Protein AF-A0A644XAU0-F1 (afdb_monomer_lite)

Radius of gyration: 16.45 Å; chains: 1; bounding box: 38×26×41 Å

pLDDT: mean 95.56, std 4.12, range [70.0, 98.44]

Structure (mmCIF, N/CA/C/O backbone):
data_AF-A0A644XAU0-F1
#
_entry.id   AF-A0A644XAU0-F1
#
loop_
_atom_site.group_PDB
_atom_site.id
_atom_site.type_symbol
_atom_site.label_atom_id
_atom_site.label_alt_id
_atom_site.label_comp_id
_atom_site.label_asym_id
_atom_site.label_entity_id
_atom_site.label_seq_id
_atom_site.pdbx_PDB_ins_code
_atom_site.Cartn_x
_atom_site.Cartn_y
_atom_site.Cartn_z
_atom_site.occupancy
_atom_site.B_iso_or_equiv
_atom_site.auth_seq_id
_atom_site.auth_comp_id
_atom_site.auth_asym_id
_atom_site.auth_atom_id
_atom_site.pdbx_PDB_model_num
ATOM 1 N N . MET A 1 1 ? -11.694 3.796 1.367 1.00 84.88 1 MET A N 1
ATOM 2 C CA . MET A 1 1 ? -10.845 2.584 1.515 1.00 84.88 1 MET A CA 1
ATOM 3 C C . MET A 1 1 ? -11.004 1.968 2.896 1.00 84.88 1 MET A C 1
ATOM 5 O O . MET A 1 1 ? -11.161 0.762 2.986 1.00 84.88 1 MET A O 1
ATOM 9 N N . VAL A 1 2 ? -11.013 2.760 3.976 1.00 92.31 2 VAL A N 1
ATOM 10 C CA . VAL A 1 2 ? -11.337 2.242 5.321 1.00 92.31 2 VAL A CA 1
ATOM 11 C C . VAL A 1 2 ? -12.699 1.543 5.330 1.00 92.31 2 VAL A C 1
ATOM 13 O O . VAL A 1 2 ? -12.824 0.455 5.877 1.00 92.31 2 VAL A O 1
ATOM 16 N N . GLU A 1 3 ? -13.698 2.136 4.676 1.00 94.94 3 GLU A N 1
ATOM 17 C CA . GLU A 1 3 ? -15.055 1.591 4.575 1.00 94.94 3 GLU A CA 1
ATOM 18 C C . GLU A 1 3 ? -15.085 0.254 3.828 1.00 94.94 3 GLU A C 1
ATOM 20 O O . GLU A 1 3 ? -15.784 -0.665 4.237 1.00 94.94 3 GLU A O 1
ATOM 25 N N . GLU A 1 4 ? -14.294 0.133 2.763 1.00 93.69 4 GLU A N 1
ATOM 26 C CA . GLU A 1 4 ? -14.164 -1.089 1.967 1.00 93.69 4 GLU A CA 1
ATOM 27 C C . GLU A 1 4 ? -13.535 -2.218 2.787 1.00 93.69 4 GLU A C 1
ATOM 29 O O . GLU A 1 4 ? -14.111 -3.296 2.893 1.00 93.69 4 GLU A O 1
ATOM 34 N N . VAL A 1 5 ? -12.393 -1.961 3.434 1.00 94.38 5 VAL A N 1
ATOM 35 C CA . VAL A 1 5 ? -11.722 -2.964 4.277 1.00 94.38 5 VAL A CA 1
ATOM 36 C C . VAL A 1 5 ? -12.607 -3.366 5.455 1.00 94.38 5 VAL A C 1
ATOM 38 O O . VAL A 1 5 ? -12.667 -4.543 5.805 1.00 94.38 5 VAL A O 1
ATOM 41 N N . LYS A 1 6 ? -13.347 -2.415 6.035 1.00 94.94 6 LYS A N 1
ATOM 42 C CA . LY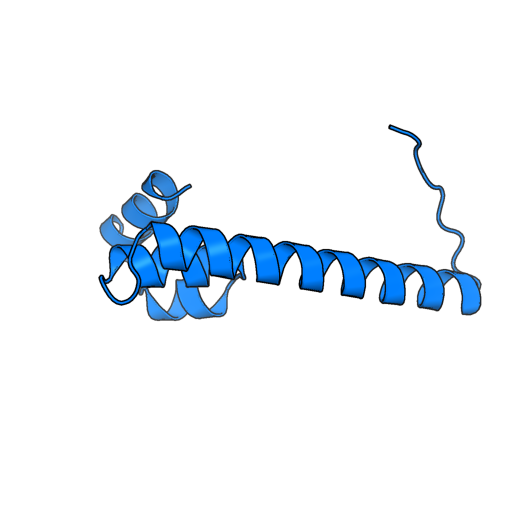S A 1 6 ? -14.317 -2.710 7.088 1.00 94.94 6 LYS A CA 1
ATOM 43 C C . LYS A 1 6 ? -15.441 -3.615 6.580 1.00 94.94 6 LYS A C 1
ATOM 45 O O . LYS A 1 6 ? -15.725 -4.615 7.224 1.00 94.94 6 LYS A O 1
ATOM 50 N N . ALA A 1 7 ? -16.016 -3.324 5.413 1.00 96.75 7 ALA A N 1
ATOM 51 C CA . ALA A 1 7 ? -17.049 -4.166 4.813 1.00 96.75 7 ALA A CA 1
ATOM 52 C C . ALA A 1 7 ? -16.547 -5.592 4.525 1.00 96.75 7 ALA A C 1
ATOM 54 O O . ALA A 1 7 ? -17.279 -6.553 4.748 1.00 96.75 7 ALA A O 1
ATOM 55 N N . LEU A 1 8 ? -15.295 -5.745 4.078 1.00 94.94 8 LEU A N 1
ATOM 56 C CA . LEU A 1 8 ? -14.673 -7.057 3.869 1.00 94.94 8 LEU A CA 1
ATOM 57 C C . LEU A 1 8 ? -14.568 -7.854 5.180 1.00 94.94 8 LEU A C 1
ATOM 59 O O . LEU A 1 8 ? -14.955 -9.024 5.217 1.00 94.94 8 LEU A O 1
ATOM 63 N N . ILE A 1 9 ? -14.112 -7.222 6.263 1.00 94.31 9 ILE A N 1
ATOM 64 C CA . ILE A 1 9 ? -14.054 -7.851 7.594 1.00 94.31 9 ILE A CA 1
ATOM 65 C C . ILE A 1 9 ? -15.464 -8.204 8.089 1.00 94.31 9 ILE A C 1
ATOM 67 O O . ILE A 1 9 ? -15.694 -9.329 8.528 1.00 94.31 9 ILE A O 1
ATOM 71 N N . ASP A 1 10 ? -16.421 -7.282 7.958 1.00 96.19 10 ASP A N 1
ATOM 72 C CA . ASP A 1 10 ? -17.815 -7.487 8.368 1.00 96.19 10 ASP A CA 1
ATOM 73 C C . ASP A 1 10 ? -18.490 -8.614 7.555 1.00 96.19 10 ASP A C 1
ATOM 75 O O . ASP A 1 10 ? -19.360 -9.316 8.068 1.00 96.19 10 ASP A O 1
ATOM 79 N N . SER A 1 11 ? -18.053 -8.848 6.309 1.00 96.44 11 SER A N 1
ATOM 80 C CA . SER A 1 11 ? -18.485 -9.983 5.477 1.00 96.44 11 SER A CA 1
ATOM 81 C C . SER A 1 11 ? -17.848 -11.333 5.848 1.00 96.44 11 SER A C 1
ATOM 83 O O . SER A 1 11 ? -18.188 -12.352 5.247 1.00 96.44 11 SER A O 1
ATOM 85 N N . GLY A 1 12 ? -16.953 -11.362 6.843 1.00 94.62 12 GLY A N 1
ATOM 86 C CA . GLY A 1 12 ? -16.356 -12.584 7.389 1.00 94.62 12 GLY A CA 1
ATOM 87 C C . GLY A 1 12 ? -14.955 -12.921 6.876 1.00 94.62 12 GLY A C 1
ATOM 88 O O . GLY A 1 12 ? -14.451 -14.002 7.180 1.00 94.62 12 GLY A O 1
ATOM 89 N N . ILE A 1 13 ? -14.304 -12.033 6.116 1.00 94.44 13 ILE A N 1
ATOM 90 C CA . ILE A 1 13 ? -12.909 -12.241 5.701 1.00 94.44 13 ILE A CA 1
ATOM 91 C C . ILE A 1 13 ? -11.993 -12.078 6.915 1.00 94.44 13 ILE A C 1
ATOM 93 O O . ILE A 1 13 ? -12.104 -11.107 7.667 1.00 94.44 13 ILE A O 1
ATOM 97 N N . ASN A 1 14 ? -11.058 -13.014 7.090 1.00 95.06 14 ASN A N 1
ATOM 98 C CA . ASN A 1 14 ? -10.111 -12.959 8.194 1.00 95.06 14 ASN A CA 1
ATOM 99 C C . ASN A 1 14 ? -9.164 -11.747 8.028 1.00 95.06 14 ASN A C 1
ATOM 101 O O . ASN A 1 14 ? -8.499 -11.626 6.995 1.00 95.06 14 ASN A O 1
ATOM 105 N N . PRO A 1 15 ? -9.052 -10.858 9.034 1.00 93.81 15 PRO A N 1
ATOM 106 C CA . PRO A 1 15 ? -8.122 -9.731 9.002 1.00 93.81 15 PRO A CA 1
ATOM 107 C C . PRO A 1 15 ? -6.662 -10.114 8.710 1.00 93.81 15 PRO A C 1
ATOM 109 O O . PRO A 1 15 ? -5.946 -9.337 8.078 1.00 93.81 15 PRO A O 1
ATOM 112 N N . ASP A 1 16 ? -6.211 -11.298 9.134 1.00 94.38 16 ASP A N 1
ATOM 113 C CA . ASP A 1 16 ? -4.839 -11.751 8.877 1.00 94.38 16 ASP A CA 1
ATOM 114 C C . ASP A 1 16 ? -4.583 -12.005 7.383 1.00 94.38 16 ASP A C 1
ATOM 116 O O . ASP A 1 16 ? -3.495 -11.703 6.883 1.00 94.38 16 ASP A O 1
ATOM 120 N N . ASP A 1 17 ? -5.602 -12.452 6.644 1.00 94.25 17 ASP A N 1
ATOM 121 C CA . ASP A 1 17 ? -5.516 -12.605 5.192 1.00 94.25 17 ASP A CA 1
ATOM 122 C C . ASP A 1 17 ? -5.362 -11.230 4.525 1.00 94.25 17 ASP A C 1
ATOM 124 O O . ASP A 1 17 ? -4.493 -11.028 3.675 1.00 94.25 17 ASP A O 1
ATOM 128 N N . LEU A 1 18 ? -6.139 -10.232 4.963 1.00 92.94 18 LEU A N 1
ATOM 129 C CA . LEU A 1 18 ? -6.044 -8.855 4.456 1.00 9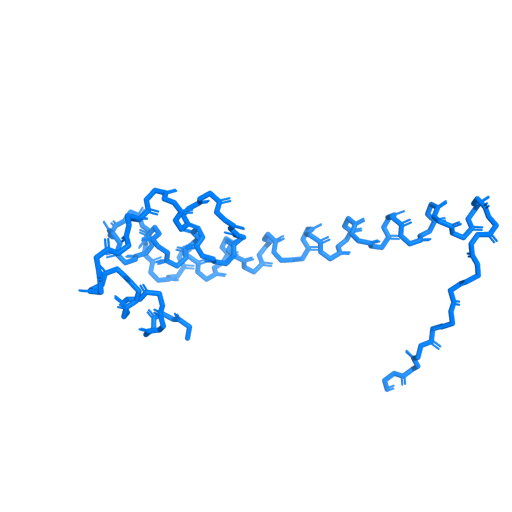2.94 18 LEU A CA 1
ATOM 130 C C . LEU A 1 18 ? -4.674 -8.228 4.749 1.00 92.94 18 LEU A C 1
ATOM 132 O O . LEU A 1 18 ? -4.109 -7.535 3.900 1.00 92.94 18 LEU A O 1
ATOM 136 N N . ILE A 1 19 ? -4.103 -8.507 5.923 1.00 92.94 19 ILE A N 1
ATOM 137 C CA . ILE A 1 19 ? -2.746 -8.079 6.282 1.00 92.94 19 ILE A CA 1
ATOM 138 C C . ILE A 1 19 ? -1.695 -8.692 5.350 1.00 92.94 19 ILE A C 1
ATOM 140 O O . ILE A 1 19 ? -0.681 -8.046 5.064 1.00 92.94 19 ILE A O 1
ATOM 144 N N . TYR A 1 20 ? -1.926 -9.911 4.867 1.00 91.56 20 TYR A N 1
ATOM 145 C CA . TYR A 1 20 ? -1.032 -10.597 3.943 1.00 91.56 20 TYR A CA 1
ATOM 146 C C . TYR A 1 20 ? -1.147 -10.084 2.496 1.00 91.56 20 TYR A C 1
ATOM 148 O O . TYR A 1 20 ? -0.126 -9.918 1.827 1.00 91.56 20 TYR A O 1
ATOM 156 N N . TYR A 1 21 ? -2.361 -9.798 2.012 1.00 85.50 21 TYR A N 1
ATOM 157 C CA . TYR A 1 21 ? -2.6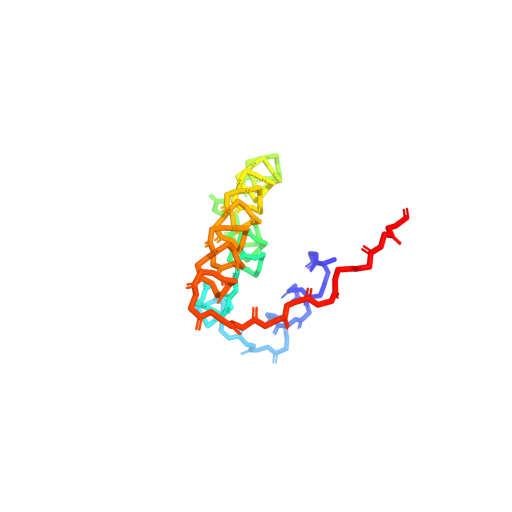20 -9.550 0.586 1.00 85.50 21 TYR A CA 1
ATOM 158 C C . TYR A 1 21 ? -2.011 -8.270 0.011 1.00 85.50 21 TYR A C 1
ATOM 160 O O . TYR A 1 21 ? -1.666 -8.239 -1.173 1.00 85.50 21 TYR A O 1
ATOM 168 N N . GLY A 1 22 ? -1.898 -7.193 0.790 1.00 87.06 22 GLY A N 1
ATOM 169 C CA . GLY A 1 22 ? -1.518 -5.914 0.200 1.00 87.06 22 GLY A CA 1
ATOM 170 C C . GLY A 1 22 ? -1.057 -4.853 1.178 1.00 87.06 22 GLY A C 1
ATOM 171 O O . GLY A 1 22 ? -1.407 -4.844 2.356 1.00 87.06 22 GLY A O 1
ATOM 172 N N . LEU A 1 23 ? -0.268 -3.920 0.642 1.00 94.19 23 LEU A N 1
ATOM 173 C CA . LEU A 1 23 ? 0.334 -2.841 1.412 1.00 94.19 23 LEU A CA 1
ATOM 174 C C . LEU A 1 23 ? -0.724 -2.002 2.134 1.00 94.19 23 LEU A C 1
ATOM 176 O O . LEU A 1 23 ? -0.657 -1.838 3.348 1.00 94.19 23 LEU A O 1
ATOM 180 N N . GLU A 1 24 ? -1.697 -1.488 1.388 1.00 95.81 24 GLU A N 1
ATOM 181 C CA . GLU A 1 24 ? -2.756 -0.639 1.931 1.00 95.81 24 GLU A CA 1
ATOM 182 C C . GLU A 1 24 ? -3.695 -1.427 2.850 1.00 95.81 24 GLU A C 1
ATOM 184 O O . GLU A 1 24 ? -3.957 -0.983 3.969 1.00 95.81 24 GLU A O 1
ATOM 189 N N . TYR A 1 25 ? -4.105 -2.635 2.439 1.00 96.25 25 TYR A N 1
ATOM 190 C CA . TYR A 1 25 ? -4.927 -3.533 3.256 1.00 96.25 25 TYR A CA 1
ATOM 191 C C . TYR A 1 25 ? -4.315 -3.785 4.629 1.00 96.25 25 TYR A C 1
ATOM 193 O O . TYR A 1 25 ? -5.017 -3.675 5.630 1.00 96.25 25 TYR A O 1
ATOM 201 N N . LYS A 1 26 ? -3.003 -4.027 4.709 1.00 96.31 26 LYS A N 1
ATOM 202 C CA . LYS A 1 26 ? -2.301 -4.187 5.984 1.00 96.31 26 LYS A CA 1
ATOM 203 C C . LYS A 1 26 ? -2.484 -2.989 6.906 1.00 96.31 26 LYS A C 1
ATOM 205 O O . LYS A 1 26 ? -2.907 -3.160 8.045 1.00 96.31 26 LYS A O 1
ATOM 210 N N . PHE A 1 27 ? -2.159 -1.784 6.448 1.00 97.88 27 PHE A N 1
ATOM 211 C CA . PHE A 1 27 ? -2.204 -0.599 7.308 1.00 97.88 27 PHE A CA 1
ATOM 212 C C . PHE A 1 27 ? -3.634 -0.236 7.713 1.00 97.88 27 PHE A C 1
ATOM 214 O O . PHE A 1 27 ? -3.882 0.059 8.882 1.00 97.88 27 PHE A O 1
ATOM 221 N N . VAL A 1 28 ? -4.580 -0.325 6.778 1.00 97.06 28 VAL A N 1
ATOM 222 C CA . VAL A 1 28 ? -5.995 -0.053 7.050 1.00 97.06 28 VAL A CA 1
ATOM 223 C C . VAL A 1 28 ? -6.586 -1.096 8.003 1.00 97.06 28 VAL A C 1
ATOM 225 O O . VAL A 1 28 ? -7.287 -0.727 8.943 1.00 97.06 28 VAL A O 1
ATOM 228 N N . THR A 1 29 ? -6.248 -2.378 7.838 1.00 97.31 29 THR A N 1
ATOM 229 C CA . THR A 1 29 ? -6.691 -3.449 8.746 1.00 97.31 29 THR A CA 1
ATOM 230 C C . THR A 1 29 ? -6.129 -3.249 10.152 1.00 97.31 29 THR A C 1
ATOM 232 O O . THR A 1 29 ? -6.867 -3.346 11.126 1.00 97.31 29 THR A O 1
ATOM 235 N N . LEU A 1 30 ? -4.845 -2.896 10.286 1.00 97.25 30 LEU A N 1
ATOM 236 C CA . LEU A 1 30 ? -4.241 -2.602 11.592 1.00 97.25 30 LEU A CA 1
ATOM 237 C C . LEU A 1 30 ? -4.923 -1.420 12.298 1.00 97.25 30 LEU A C 1
ATOM 239 O O . LEU A 1 30 ? -5.101 -1.470 13.513 1.00 97.25 30 LEU A O 1
ATOM 243 N N . TYR A 1 31 ? -5.337 -0.393 11.552 1.00 97.88 31 TYR A N 1
ATOM 244 C CA . TYR A 1 31 ? -6.143 0.704 12.091 1.00 97.88 31 TYR A CA 1
ATOM 245 C C . TYR A 1 31 ? -7.533 0.238 12.546 1.00 97.88 31 TYR A C 1
ATOM 247 O O . TYR A 1 31 ? -7.930 0.536 13.670 1.00 97.88 31 TYR A O 1
ATOM 255 N N . ILE A 1 32 ? -8.250 -0.536 11.723 1.00 96.69 32 ILE A N 1
ATOM 256 C CA . ILE A 1 32 ? -9.589 -1.052 12.064 1.00 96.69 32 ILE A CA 1
ATOM 257 C C . ILE A 1 32 ? -9.543 -1.941 13.315 1.00 96.69 32 ILE A C 1
ATOM 259 O O . ILE A 1 32 ? -10.424 -1.852 14.166 1.00 96.69 32 ILE A O 1
ATOM 263 N N . LEU A 1 33 ? -8.492 -2.750 13.466 1.00 96.12 33 LEU A N 1
ATOM 264 C CA . LEU A 1 33 ? -8.259 -3.584 14.650 1.00 96.12 33 LEU A CA 1
ATOM 265 C C . LEU A 1 33 ? -7.767 -2.793 15.879 1.00 96.12 33 LEU A C 1
ATOM 267 O O . LEU A 1 33 ? -7.449 -3.399 16.901 1.00 96.12 33 LEU A O 1
ATOM 271 N N . GLY A 1 34 ? -7.642 -1.464 15.788 1.00 96.81 34 GLY A N 1
ATOM 272 C CA . GLY A 1 34 ? -7.198 -0.600 16.886 1.00 96.81 34 GLY A CA 1
ATOM 273 C C . GLY A 1 34 ? -5.709 -0.714 17.231 1.00 96.81 34 GLY A C 1
ATOM 274 O O . GLY A 1 34 ? -5.290 -0.251 18.288 1.00 96.81 34 GLY A O 1
ATOM 275 N N . ARG A 1 35 ? -4.895 -1.327 16.361 1.00 97.69 35 ARG A N 1
ATOM 276 C CA . ARG A 1 35 ? -3.441 -1.490 16.564 1.00 97.69 35 ARG A CA 1
ATOM 277 C C . ARG A 1 35 ? -2.632 -0.267 16.130 1.00 97.69 35 ARG A C 1
ATOM 279 O O . ARG A 1 35 ? -1.469 -0.157 16.499 1.00 97.69 35 ARG A O 1
ATOM 286 N N . LEU A 1 36 ? -3.226 0.614 15.330 1.00 97.75 36 LEU A N 1
ATOM 287 C CA . LEU A 1 36 ? -2.669 1.904 14.928 1.00 97.75 36 LEU A CA 1
ATOM 288 C C . LEU A 1 36 ? -3.735 2.980 15.111 1.00 97.75 36 LEU A C 1
ATOM 290 O O . LEU A 1 36 ? -4.910 2.743 14.831 1.00 97.75 36 LEU A O 1
ATOM 294 N N . SER A 1 37 ? -3.325 4.185 15.496 1.00 98.38 37 SER A N 1
ATOM 295 C CA . SER A 1 37 ? -4.160 5.370 15.315 1.00 98.38 37 SER A CA 1
ATOM 296 C C . SER A 1 37 ? -4.319 5.701 13.826 1.00 98.38 37 SER A C 1
ATOM 298 O O . SER A 1 37 ? -3.537 5.266 12.973 1.00 98.38 37 SER A O 1
ATOM 300 N N . PHE A 1 38 ? -5.323 6.516 13.495 1.00 97.19 38 PHE A N 1
ATOM 301 C CA . PHE A 1 38 ? -5.526 6.971 12.119 1.00 97.19 38 PHE A CA 1
ATOM 302 C C . PHE A 1 38 ? -4.299 7.719 11.573 1.00 97.19 38 PHE A C 1
ATOM 304 O O . PHE A 1 38 ? -3.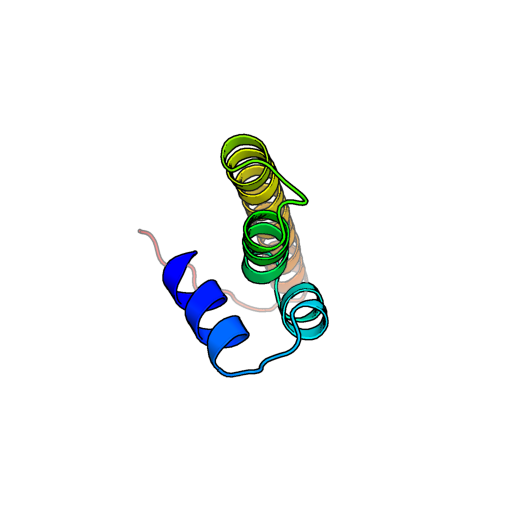905 7.518 10.425 1.00 97.19 38 PHE A O 1
ATOM 311 N N . GLU A 1 39 ? -3.671 8.562 12.397 1.00 98.12 39 GLU A N 1
ATOM 312 C CA . GLU A 1 39 ? -2.507 9.343 11.981 1.00 98.12 39 GLU A CA 1
ATOM 313 C C . GLU A 1 39 ? -1.278 8.460 11.735 1.00 98.12 39 GLU A C 1
ATOM 315 O O . GLU A 1 39 ? -0.601 8.621 10.715 1.00 98.12 39 GLU A O 1
ATOM 320 N N . GLU A 1 40 ? -1.014 7.492 12.616 1.00 98.44 40 GLU A N 1
ATOM 321 C CA . GLU A 1 40 ? 0.068 6.522 12.426 1.00 98.44 40 GLU A CA 1
ATOM 322 C C . GLU A 1 40 ? -0.152 5.689 11.166 1.00 98.44 40 GLU A C 1
ATOM 324 O O . GLU A 1 40 ? 0.761 5.568 10.350 1.00 98.44 40 GLU A O 1
ATOM 329 N N . MET A 1 41 ? -1.370 5.173 10.974 1.00 98.00 41 MET A N 1
ATOM 330 C CA . MET A 1 41 ? -1.749 4.433 9.774 1.00 98.00 41 MET A CA 1
ATOM 331 C C . MET A 1 41 ? -1.489 5.266 8.517 1.00 98.00 41 MET A C 1
ATOM 333 O O . MET A 1 41 ? -0.780 4.807 7.620 1.00 98.00 41 MET A O 1
ATOM 337 N N . ARG A 1 42 ? -1.968 6.516 8.480 1.00 97.88 42 ARG A N 1
ATOM 338 C CA . ARG A 1 42 ? -1.797 7.421 7.335 1.00 97.88 42 ARG A CA 1
ATOM 339 C C . ARG A 1 42 ? -0.320 7.698 7.038 1.00 97.88 42 ARG A C 1
ATOM 341 O O . ARG A 1 42 ? 0.101 7.610 5.885 1.00 97.88 42 ARG A O 1
ATOM 348 N N . ASN A 1 43 ? 0.471 8.038 8.055 1.00 98.31 43 ASN A N 1
ATOM 349 C CA . ASN A 1 43 ? 1.884 8.393 7.892 1.00 98.31 43 ASN A CA 1
ATOM 350 C C . ASN A 1 43 ? 2.741 7.191 7.466 1.00 98.31 43 ASN A C 1
ATOM 352 O O . ASN A 1 43 ? 3.574 7.302 6.556 1.00 98.31 43 ASN A O 1
ATOM 356 N N . GLN A 1 44 ? 2.533 6.035 8.099 1.00 98.19 44 GLN A N 1
ATOM 357 C CA . GLN A 1 44 ? 3.271 4.817 7.772 1.00 98.19 44 GLN A CA 1
ATOM 358 C C . GLN A 1 44 ? 2.896 4.303 6.382 1.00 98.19 44 GLN A C 1
ATOM 360 O O . GLN A 1 44 ? 3.789 3.967 5.600 1.00 98.19 44 GLN A O 1
ATOM 365 N N . LEU A 1 45 ? 1.605 4.323 6.036 1.00 97.75 45 LEU A N 1
ATOM 366 C CA . LEU A 1 45 ? 1.144 3.921 4.715 1.00 97.75 45 LEU A CA 1
ATOM 367 C C . LEU A 1 45 ? 1.728 4.817 3.618 1.00 97.75 45 LEU A C 1
ATOM 369 O O . LEU A 1 45 ? 2.313 4.305 2.665 1.00 97.75 45 LEU A O 1
ATOM 373 N N . ALA A 1 46 ? 1.659 6.143 3.775 1.00 98.12 46 ALA A N 1
ATOM 374 C CA . ALA A 1 46 ? 2.230 7.082 2.808 1.00 98.12 46 ALA A CA 1
ATOM 375 C C . ALA A 1 46 ? 3.734 6.841 2.598 1.00 98.12 46 ALA A C 1
ATOM 377 O O . ALA A 1 46 ? 4.221 6.779 1.467 1.00 98.12 46 ALA A O 1
ATOM 378 N N . THR A 1 47 ? 4.477 6.634 3.687 1.00 98.25 47 THR A N 1
ATOM 379 C CA . THR A 1 47 ? 5.905 6.293 3.622 1.00 98.25 47 THR A CA 1
ATOM 380 C C . THR A 1 47 ? 6.131 5.002 2.839 1.00 98.25 47 THR A C 1
ATOM 382 O O . THR A 1 47 ? 7.006 4.937 1.971 1.00 98.25 47 THR A O 1
ATOM 385 N N . ALA A 1 48 ? 5.334 3.972 3.111 1.00 97.81 48 ALA A N 1
ATOM 386 C CA . ALA A 1 48 ? 5.485 2.684 2.463 1.00 97.81 48 ALA A CA 1
ATOM 387 C C . ALA A 1 48 ? 5.110 2.726 0.969 1.00 97.81 48 ALA A C 1
ATOM 389 O O . ALA A 1 48 ? 5.791 2.083 0.166 1.00 97.81 48 ALA A O 1
ATOM 390 N N . ILE A 1 49 ? 4.113 3.531 0.579 1.00 97.94 49 ILE A N 1
ATOM 391 C CA . ILE A 1 49 ? 3.756 3.799 -0.824 1.00 97.94 49 ILE A CA 1
ATOM 392 C C . ILE A 1 49 ? 4.933 4.457 -1.550 1.00 97.94 49 ILE A C 1
ATOM 394 O O . ILE A 1 49 ? 5.353 3.968 -2.598 1.00 97.94 49 ILE A O 1
ATOM 398 N N . HIS A 1 50 ? 5.544 5.499 -0.972 1.00 97.88 50 HIS A N 1
ATOM 399 C CA . HIS A 1 50 ? 6.720 6.142 -1.572 1.00 97.88 50 HIS A CA 1
ATOM 400 C C . HIS A 1 50 ? 7.882 5.159 -1.766 1.00 97.88 50 HIS A C 1
ATOM 402 O O . HIS A 1 50 ? 8.533 5.137 -2.814 1.00 97.88 50 HIS A O 1
ATOM 408 N N . GLN A 1 51 ? 8.145 4.313 -0.768 1.00 97.88 51 GLN A N 1
ATOM 409 C CA . GLN A 1 51 ? 9.185 3.291 -0.867 1.00 97.88 51 GLN A CA 1
ATOM 410 C C . GLN A 1 51 ? 8.859 2.237 -1.931 1.00 97.88 51 GLN A C 1
ATOM 412 O O . GLN A 1 51 ? 9.757 1.803 -2.657 1.00 97.88 51 GLN A O 1
ATOM 417 N N . PHE A 1 52 ? 7.596 1.824 -2.037 1.00 96.94 52 PHE A N 1
ATOM 418 C CA . PHE A 1 52 ? 7.140 0.885 -3.056 1.00 96.94 52 PHE A CA 1
ATOM 419 C C . PHE A 1 52 ? 7.300 1.469 -4.463 1.00 96.94 52 PHE A C 1
ATOM 421 O O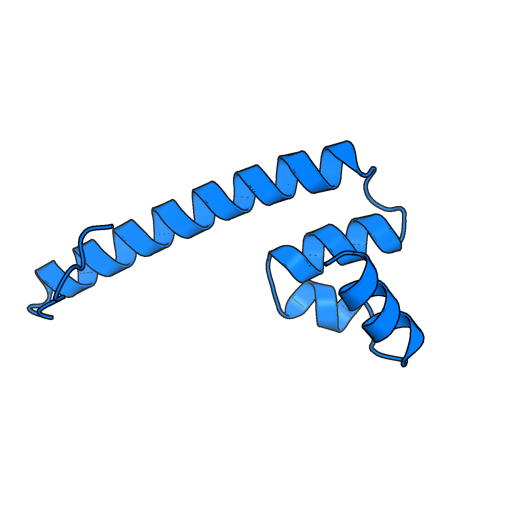 . PHE A 1 52 ? 7.962 0.847 -5.294 1.00 96.94 52 PHE A O 1
ATOM 428 N N . ALA A 1 53 ? 6.841 2.703 -4.688 1.00 97.19 53 ALA A N 1
ATOM 429 C CA . ALA A 1 53 ? 7.019 3.421 -5.949 1.00 97.19 53 ALA A CA 1
ATOM 430 C C . ALA A 1 53 ? 8.504 3.560 -6.328 1.00 97.19 53 ALA A C 1
ATOM 432 O O . ALA A 1 53 ? 8.910 3.267 -7.454 1.00 97.19 53 ALA A O 1
ATOM 433 N N . LYS A 1 54 ? 9.369 3.901 -5.363 1.00 97.69 54 LYS A N 1
ATOM 434 C CA . LYS A 1 54 ? 10.823 3.954 -5.585 1.00 97.69 54 LYS A CA 1
ATOM 435 C C . LYS A 1 54 ? 11.398 2.596 -6.008 1.00 97.69 54 LYS A C 1
ATOM 437 O O . LYS A 1 54 ? 12.278 2.548 -6.870 1.00 97.69 54 LYS A O 1
ATOM 442 N N . ARG A 1 55 ? 10.919 1.488 -5.428 1.00 97.56 55 ARG A N 1
ATOM 443 C CA . ARG A 1 55 ? 11.320 0.132 -5.842 1.00 97.56 55 ARG A CA 1
ATOM 444 C C . ARG A 1 55 ? 10.825 -0.202 -7.248 1.00 97.56 55 ARG A C 1
ATOM 446 O O . ARG A 1 55 ? 11.611 -0.756 -8.014 1.00 97.56 55 ARG A O 1
ATOM 453 N N . GLN A 1 56 ? 9.599 0.175 -7.616 1.00 97.56 56 GLN A N 1
ATOM 454 C CA . GLN A 1 56 ? 9.086 0.001 -8.983 1.00 97.56 56 GLN A CA 1
ATOM 455 C C . GLN A 1 56 ? 9.996 0.698 -10.005 1.00 97.56 56 GLN A C 1
ATOM 457 O O . GLN A 1 56 ? 10.421 0.074 -10.972 1.00 97.56 56 GLN A O 1
ATOM 462 N N . MET A 1 57 ? 10.437 1.930 -9.731 1.00 97.38 57 MET A N 1
ATOM 463 C CA . MET A 1 57 ? 11.395 2.634 -10.599 1.00 97.38 57 MET A CA 1
ATOM 464 C C . MET A 1 57 ? 12.751 1.928 -10.722 1.00 97.38 57 MET A C 1
ATOM 466 O O . MET A 1 57 ? 13.432 2.043 -11.740 1.00 97.38 57 MET A O 1
ATOM 470 N N . THR A 1 58 ? 13.196 1.203 -9.695 1.00 97.81 58 THR A N 1
ATOM 471 C CA . THR A 1 58 ? 14.400 0.360 -9.795 1.00 97.81 58 THR A CA 1
ATOM 472 C C . THR A 1 58 ? 14.168 -0.845 -10.703 1.00 97.81 58 THR A C 1
ATOM 474 O O . THR A 1 58 ? 15.044 -1.159 -11.508 1.00 97.81 58 THR A O 1
ATOM 477 N N . TRP A 1 59 ? 12.995 -1.477 -10.626 1.00 97.62 59 TRP A N 1
ATOM 478 C CA . TRP A 1 59 ? 12.613 -2.566 -11.526 1.00 97.62 59 TRP A CA 1
ATOM 479 C C . TRP A 1 59 ? 12.532 -2.110 -12.980 1.00 97.62 59 TRP A C 1
ATOM 481 O O . TRP A 1 59 ? 13.170 -2.732 -13.826 1.00 97.62 59 TRP A O 1
ATOM 491 N N . PHE A 1 60 ? 11.854 -0.995 -13.263 1.00 97.50 60 PHE A N 1
ATOM 492 C CA . PHE A 1 60 ? 11.746 -0.459 -14.624 1.00 97.50 60 PHE A CA 1
ATOM 493 C C . PHE A 1 60 ? 13.118 -0.160 -15.236 1.00 97.50 60 PHE A C 1
ATOM 495 O O . PHE A 1 60 ? 13.432 -0.657 -16.315 1.00 97.50 60 PHE A O 1
ATOM 502 N N . ARG A 1 61 ? 14.004 0.514 -14.490 1.00 96.81 61 ARG A N 1
ATOM 503 C CA . ARG A 1 61 ? 15.395 0.736 -14.927 1.00 96.81 61 ARG A CA 1
ATOM 504 C C . ARG A 1 61 ? 16.151 -0.574 -15.175 1.00 96.81 61 ARG A C 1
ATOM 506 O O . ARG A 1 61 ? 16.982 -0.657 -16.074 1.00 96.81 61 ARG A O 1
ATOM 513 N N . GLY A 1 62 ? 15.906 -1.598 -14.357 1.00 97.94 62 GLY A N 1
ATOM 514 C CA . GLY A 1 62 ? 16.489 -2.928 -14.536 1.00 97.94 62 GLY A CA 1
ATOM 515 C C . GLY A 1 62 ? 15.993 -3.635 -15.798 1.00 97.94 62 GLY A C 1
ATOM 516 O O . GLY A 1 62 ? 16.780 -4.302 -16.465 1.00 97.94 62 GLY A O 1
ATOM 517 N N . MET A 1 63 ? 14.715 -3.471 -16.139 1.00 97.88 63 MET A N 1
ATOM 518 C CA . MET A 1 63 ? 14.107 -4.017 -17.353 1.00 97.88 63 MET A CA 1
ATOM 519 C C . MET A 1 63 ? 14.687 -3.366 -18.612 1.00 97.88 63 MET A C 1
ATOM 521 O O . MET A 1 63 ? 15.126 -4.085 -19.508 1.00 97.88 63 MET A O 1
ATOM 525 N N . GLU A 1 64 ? 14.790 -2.035 -18.642 1.00 97.44 64 GLU A N 1
ATOM 526 C CA . GLU A 1 64 ? 15.391 -1.301 -19.768 1.00 97.44 64 GLU A CA 1
ATOM 527 C C . GLU A 1 64 ? 16.842 -1.736 -20.015 1.00 97.44 64 GLU A C 1
ATOM 529 O O . GLU A 1 64 ? 17.233 -2.006 -21.149 1.00 97.44 64 GLU A O 1
ATOM 534 N N . ARG A 1 65 ? 17.631 -1.929 -18.947 1.00 97.06 65 ARG A N 1
ATOM 535 C CA . ARG A 1 65 ? 19.005 -2.462 -19.050 1.00 97.06 65 ARG A CA 1
ATOM 536 C C . ARG A 1 65 ? 19.084 -3.878 -19.623 1.00 97.06 65 ARG A C 1
ATOM 538 O O . ARG A 1 65 ? 20.118 -4.239 -20.171 1.00 97.06 65 ARG A O 1
ATOM 545 N N . ARG A 1 66 ? 18.029 -4.685 -19.482 1.00 97.81 66 ARG A N 1
ATOM 546 C CA . ARG A 1 66 ? 17.930 -6.039 -20.059 1.00 97.81 66 ARG A CA 1
ATOM 547 C C . ARG A 1 66 ? 17.361 -6.028 -21.483 1.00 97.81 66 ARG A C 1
ATOM 549 O O . ARG A 1 66 ? 17.084 -7.092 -22.024 1.00 97.81 66 ARG A O 1
ATOM 556 N N . GLY A 1 67 ? 17.180 -4.849 -22.080 1.00 97.44 67 GLY A N 1
ATOM 557 C CA . GLY A 1 67 ? 16.667 -4.686 -23.438 1.00 97.44 67 GLY A CA 1
ATOM 558 C C . GLY A 1 67 ? 15.141 -4.692 -23.543 1.00 97.44 67 GLY A C 1
ATOM 559 O O . GLY A 1 67 ? 14.617 -4.698 -24.654 1.00 97.44 67 GLY A O 1
ATOM 560 N N . VAL A 1 68 ? 14.409 -4.672 -22.422 1.00 97.94 68 VAL A N 1
ATOM 561 C CA . VAL A 1 68 ? 12.951 -4.505 -22.461 1.00 97.94 68 VAL A CA 1
ATOM 562 C C . VAL A 1 68 ? 12.640 -3.052 -22.803 1.00 97.94 68 VAL A C 1
ATOM 564 O O . VAL A 1 68 ? 12.969 -2.147 -22.039 1.00 97.94 68 VAL A O 1
ATOM 567 N N . LYS A 1 69 ? 11.986 -2.823 -23.942 1.00 96.50 69 LYS A N 1
ATOM 568 C CA . LYS A 1 69 ? 11.543 -1.487 -24.345 1.00 96.50 69 LYS A CA 1
ATOM 569 C C . LYS A 1 69 ? 10.292 -1.097 -23.551 1.00 96.50 69 LYS A C 1
ATOM 571 O O . LYS A 1 69 ? 9.262 -1.754 -23.677 1.00 96.50 69 LYS A O 1
ATOM 576 N N . ILE A 1 70 ? 10.387 -0.044 -22.740 1.00 95.94 70 ILE A N 1
ATOM 577 C CA . ILE A 1 70 ? 9.247 0.545 -22.024 1.00 95.94 70 ILE A CA 1
ATOM 578 C C . ILE A 1 70 ? 8.807 1.804 -22.776 1.00 95.94 70 ILE A C 1
ATOM 580 O O . ILE A 1 70 ? 9.598 2.726 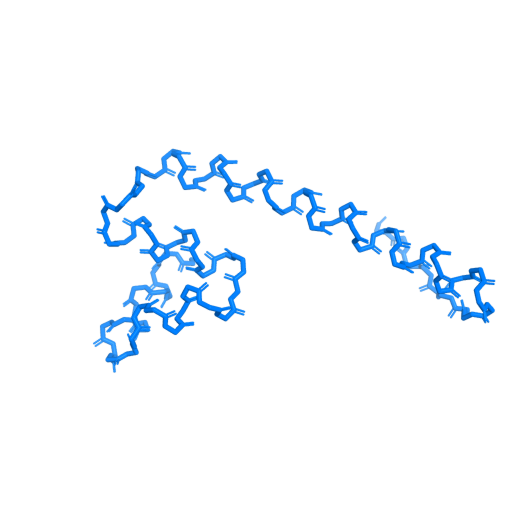-22.960 1.00 95.94 70 ILE A O 1
ATOM 584 N N . GLU A 1 71 ? 7.546 1.849 -23.206 1.00 96.00 71 GLU A N 1
ATOM 585 C CA . GLU A 1 71 ? 6.940 3.046 -23.801 1.00 96.00 71 GLU A CA 1
ATOM 586 C C . GLU A 1 71 ? 6.328 3.905 -22.688 1.00 96.00 71 GLU A C 1
ATOM 588 O O . GLU A 1 71 ? 5.237 3.627 -22.187 1.00 96.00 71 GLU A O 1
ATOM 593 N N . TRP A 1 72 ? 7.061 4.928 -22.251 1.00 94.56 72 TRP A N 1
ATOM 594 C CA . TRP A 1 72 ? 6.626 5.817 -21.176 1.00 94.56 72 TRP A CA 1
ATOM 595 C C . TRP A 1 72 ? 5.576 6.820 -21.664 1.00 94.56 72 TRP A C 1
ATOM 597 O O . TRP A 1 72 ? 5.781 7.521 -22.655 1.00 94.56 72 TRP A O 1
ATOM 607 N N . ILE A 1 73 ? 4.480 6.945 -20.917 1.00 94.31 73 ILE A N 1
ATOM 608 C CA . ILE A 1 73 ? 3.433 7.939 -21.169 1.00 94.31 73 ILE A CA 1
ATOM 609 C C . ILE A 1 73 ? 3.718 9.161 -20.293 1.00 94.31 73 ILE A C 1
ATOM 611 O O . ILE A 1 73 ? 3.972 9.026 -19.095 1.00 94.31 73 ILE A O 1
ATOM 615 N N . LYS A 1 74 ? 3.696 10.357 -20.887 1.00 86.75 74 LYS A N 1
ATOM 616 C CA . LYS A 1 74 ? 3.733 11.607 -20.120 1.00 86.75 74 LYS A CA 1
ATOM 617 C C . LYS A 1 74 ? 2.331 11.913 -19.598 1.00 86.75 74 LYS A C 1
ATOM 619 O O . LYS A 1 74 ? 1.371 11.803 -20.359 1.00 86.75 74 LYS A O 1
ATOM 624 N N . LEU A 1 75 ? 2.254 12.266 -18.318 1.00 70.00 75 LEU A N 1
ATOM 625 C CA . LEU A 1 75 ? 1.063 12.846 -17.697 1.00 70.00 75 LEU A CA 1
ATOM 626 C C . LEU A 1 75 ? 0.912 14.314 -18.099 1.00 70.00 75 LEU A C 1
ATOM 628 O O . LEU A 1 75 ? 1.963 14.978 -18.267 1.00 70.00 75 LEU A O 1
#

Secondary structure (DSSP, 8-state):
-HHHHHHHHHTT--HHHHHHH-HHHHHHHHHHTTSS-HHHHHHHHHHHHHHHHHHHHHHHHHHHHTTPPP-PPP-

Sequence (75 aa):
MVEEVKALIDSGINPDDLIYYGLEYKFVTLYILGRLSFEEMRNQLATAIHQFAKRQMTWFRGMERRGVKIEWIKL

Organism: NCBI:txid1076179

Foldseek 3Di:
DLVVLVVCVVVPDDLVVLCVPDLLSVLSSCCVVVVDPPVRSVVVSVVVVVVVVVVVVVVVVVCVVVVNDDDDDDD